Protein AF-A0A819MTD1-F1 (afdb_monomer_lite)

Sequence (94 aa):
IHQRGTCIGIFDQSFGLVRDPNHSNNYLIKFCFLNMQTQQQTHQPQLLSANQPIPTYLVDMMQNYDQTVQQQIDSTDYFIEDPDDDDDDDDDRI

pLDDT: mean 71.45, std 16.6, range [47.0, 98.0]

Radius of gyration: 34.88 Å; chains: 1; bounding box: 97×60×59 Å

Foldseek 3Di:
DDDPNDDQFDKDKDWDWDDDPVDPPDIDTPDIDIDTDGDPPPDDPPPPDPPDDDPVVVVVVVVVVVVVVVVVVVVPPDPPPPPPPPPDDDDDDD

Organism: NCBI:txid433720

InterPro domains:
  IPR026698 Uncharacterised protein C3orf38 (DUF4518) [PF15008] (1-38)
  IPR026698 Uncharacterised protein C3orf38 (DUF4518) [PTHR21084] (1-51)

Secondary structure (DSSP, 8-state):
-EETTEE-EEEEEEEEEEE-SSSTT-EEEEEEEEEEEEPP---------TTSPPPHHHHHHHHHHHHHHHHHHHT-------TT----------

Structure (mmCIF, N/CA/C/O backbone):
data_AF-A0A819MTD1-F1
#
_entry.id   AF-A0A819MTD1-F1
#
loop_
_atom_site.group_PDB
_atom_site.id
_atom_site.type_symbol
_atom_site.label_atom_id
_atom_site.label_alt_id
_atom_site.label_comp_id
_atom_site.label_asym_id
_atom_site.label_entity_id
_atom_site.label_seq_id
_atom_site.pdbx_PDB_ins_code
_atom_site.Cartn_x
_atom_site.Cartn_y
_atom_site.Cartn_z
_atom_site.occupancy
_atom_site.B_iso_or_equiv
_atom_site.auth_seq_id
_atom_site.auth_comp_id
_atom_site.auth_asym_id
_atom_site.auth_atom_id
_atom_site.pdbx_PDB_model_num
ATOM 1 N N . ILE A 1 1 ? -5.523 -3.267 9.656 1.00 66.12 1 ILE A N 1
ATOM 2 C CA . ILE A 1 1 ? -4.397 -2.757 10.481 1.00 66.12 1 ILE A CA 1
ATOM 3 C C . ILE A 1 1 ? -4.756 -2.967 11.938 1.00 66.12 1 ILE A C 1
ATOM 5 O O . ILE A 1 1 ? -5.837 -2.553 12.336 1.00 66.12 1 ILE A O 1
ATOM 9 N N . HIS A 1 2 ? -3.885 -3.618 12.710 1.00 66.38 2 HIS A N 1
ATOM 10 C CA . HIS A 1 2 ? -4.095 -3.830 14.141 1.00 66.38 2 HIS A CA 1
ATOM 11 C C . HIS A 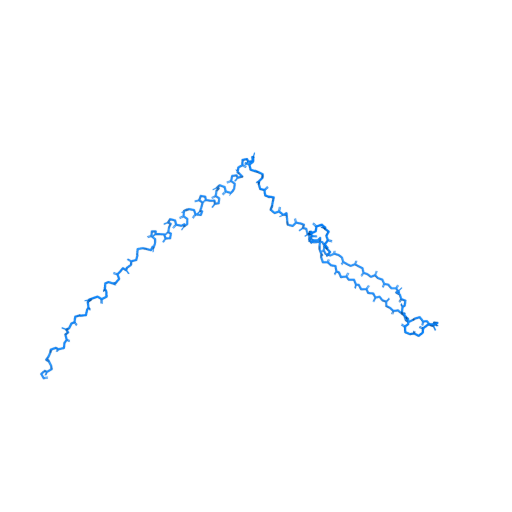1 2 ? -3.042 -3.067 14.941 1.00 66.38 2 HIS A C 1
ATOM 13 O O . HIS A 1 2 ? -1.854 -3.166 14.642 1.00 66.38 2 HIS A O 1
ATOM 19 N N . GLN A 1 3 ? -3.462 -2.336 15.971 1.00 65.69 3 GLN A N 1
ATOM 20 C CA . GLN A 1 3 ? -2.554 -1.762 16.964 1.00 65.69 3 GLN A CA 1
ATOM 21 C C . GLN A 1 3 ? -3.088 -2.114 18.345 1.00 65.69 3 GLN A C 1
ATOM 23 O O . GLN A 1 3 ? -4.239 -1.822 18.657 1.00 65.69 3 GLN A O 1
ATOM 28 N N . ARG A 1 4 ? -2.253 -2.763 19.168 1.00 71.69 4 ARG A N 1
ATOM 29 C CA . ARG A 1 4 ? -2.598 -3.160 20.548 1.00 71.69 4 ARG A CA 1
ATOM 30 C C . ARG A 1 4 ? -3.896 -3.982 20.645 1.00 71.69 4 ARG A C 1
ATOM 32 O O . ARG A 1 4 ? -4.673 -3.807 21.571 1.00 71.69 4 ARG A O 1
ATOM 39 N N . GLY A 1 5 ? -4.129 -4.865 19.670 1.00 69.06 5 GLY A N 1
ATOM 40 C CA . GLY A 1 5 ? -5.320 -5.723 19.620 1.00 69.06 5 GLY A CA 1
ATOM 41 C C . GLY A 1 5 ? -6.575 -5.060 19.041 1.00 69.06 5 GLY A C 1
ATOM 42 O O . GLY A 1 5 ? -7.568 -5.747 18.831 1.00 69.06 5 GLY A O 1
ATOM 43 N N . THR A 1 6 ? -6.532 -3.767 18.712 1.00 67.88 6 THR A N 1
ATOM 44 C CA . THR A 1 6 ? -7.662 -3.048 18.109 1.00 67.88 6 THR A CA 1
ATOM 45 C C . THR A 1 6 ? -7.521 -3.007 16.592 1.00 67.88 6 THR A C 1
ATOM 47 O O . THR A 1 6 ? -6.478 -2.596 16.074 1.00 67.88 6 THR A O 1
ATOM 50 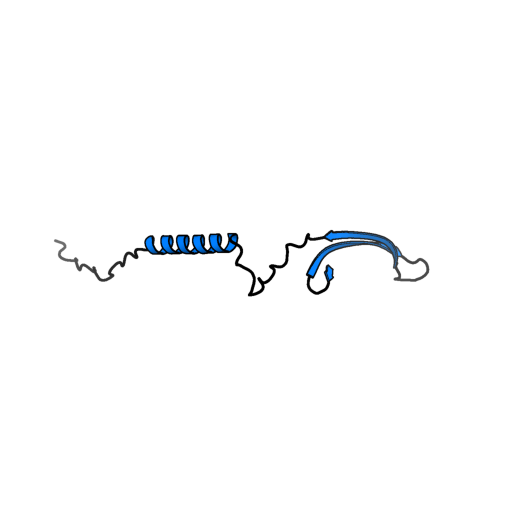N N . CYS A 1 7 ? -8.567 -3.418 15.868 1.00 73.25 7 CYS A N 1
ATOM 51 C CA . CYS A 1 7 ? -8.654 -3.219 14.422 1.00 73.25 7 CYS A CA 1
ATOM 52 C C . CYS A 1 7 ? -8.914 -1.735 14.138 1.00 73.25 7 CYS A C 1
ATOM 54 O O . CYS A 1 7 ? -9.944 -1.196 14.524 1.00 73.25 7 CYS A O 1
ATOM 56 N N . ILE A 1 8 ? -7.957 -1.068 13.495 1.00 76.56 8 ILE A N 1
ATOM 57 C CA . ILE A 1 8 ? -8.022 0.367 13.164 1.00 76.56 8 ILE A CA 1
ATOM 58 C C . ILE A 1 8 ? -8.711 0.593 11.811 1.00 76.56 8 ILE A C 1
ATOM 60 O O . ILE A 1 8 ? -9.179 1.687 11.505 1.00 76.56 8 ILE A O 1
ATOM 64 N N . GLY A 1 9 ? -8.782 -0.444 10.980 1.00 77.94 9 GLY A N 1
ATOM 65 C CA . GLY A 1 9 ? -9.383 -0.343 9.661 1.00 77.94 9 GLY A CA 1
ATOM 66 C C . GLY A 1 9 ? -8.785 -1.298 8.645 1.00 77.94 9 GLY A C 1
ATOM 67 O O . GLY A 1 9 ? -7.821 -2.029 8.915 1.00 77.94 9 GLY A O 1
ATOM 68 N N . ILE A 1 10 ? -9.372 -1.258 7.460 1.00 85.62 10 ILE A N 1
ATOM 69 C CA . ILE A 1 10 ? -8.946 -2.009 6.283 1.00 85.62 10 ILE A CA 1
ATOM 70 C C . ILE A 1 10 ? -8.146 -1.051 5.401 1.00 85.62 10 ILE A C 1
ATOM 72 O O . ILE A 1 10 ? -8.416 0.148 5.369 1.00 85.62 10 ILE A O 1
ATOM 76 N N . PHE A 1 11 ? -7.124 -1.557 4.720 1.00 89.50 11 PHE A N 1
ATOM 77 C CA . PHE A 1 11 ? -6.397 -0.769 3.733 1.00 89.50 11 PHE A CA 1
ATOM 78 C C . PHE A 1 11 ? -6.330 -1.524 2.414 1.00 89.50 11 PHE A C 1
ATOM 80 O O . PHE A 1 11 ? -6.324 -2.754 2.393 1.00 89.50 11 PHE A O 1
ATOM 87 N N . ASP A 1 12 ? -6.262 -0.752 1.342 1.00 92.25 12 ASP A N 1
ATOM 88 C CA . ASP A 1 12 ? -5.960 -1.199 -0.007 1.00 92.25 12 ASP A CA 1
ATOM 89 C C . ASP A 1 12 ? -4.680 -0.484 -0.453 1.00 92.25 12 ASP A C 1
ATOM 91 O O . ASP A 1 12 ? -4.511 0.718 -0.215 1.00 92.25 12 ASP A O 1
ATOM 95 N N . GLN A 1 13 ? -3.747 -1.226 -1.045 1.00 96.00 13 GLN A N 1
ATOM 96 C CA . GLN A 1 13 ? -2.483 -0.687 -1.520 1.00 96.00 13 GLN A CA 1
ATOM 97 C C . GLN A 1 13 ? -2.189 -1.186 -2.931 1.00 96.00 13 GLN A C 1
ATOM 99 O O . GLN A 1 13 ? -2.038 -2.381 -3.176 1.00 96.00 13 GLN A O 1
ATOM 104 N N . SER A 1 14 ? -2.055 -0.242 -3.856 1.00 96.94 14 SER A N 1
ATOM 105 C CA . SER A 1 14 ? -1.762 -0.501 -5.261 1.00 96.94 14 SER A CA 1
ATOM 106 C C . SER A 1 14 ? -0.335 -0.086 -5.602 1.00 96.94 14 SER A C 1
ATOM 108 O O . SER A 1 14 ? 0.079 1.041 -5.317 1.00 96.94 14 SER A O 1
ATOM 110 N N . PHE A 1 15 ? 0.400 -0.977 -6.268 1.00 98.00 15 PHE A N 1
ATOM 111 C CA . PHE A 1 15 ? 1.773 -0.739 -6.705 1.00 98.00 15 PHE A CA 1
ATOM 112 C C . PHE A 1 15 ? 1.877 -0.761 -8.225 1.00 98.00 15 PHE A C 1
ATOM 114 O O . PHE A 1 15 ? 1.400 -1.682 -8.886 1.00 98.00 15 PHE A O 1
ATOM 121 N N . GLY A 1 16 ? 2.567 0.230 -8.776 1.00 97.50 16 GLY A N 1
ATOM 122 C CA . GLY A 1 16 ? 3.029 0.208 -10.154 1.00 97.50 16 GLY A CA 1
ATOM 123 C C . GLY A 1 16 ? 4.453 -0.300 -10.196 1.00 97.50 16 GLY A C 1
ATOM 124 O O . GLY A 1 16 ? 5.333 0.347 -9.634 1.00 97.50 16 GLY A O 1
ATOM 125 N N . LEU A 1 17 ? 4.689 -1.418 -10.873 1.00 97.69 17 LEU A N 1
ATOM 126 C CA . LEU A 1 17 ? 6.022 -1.994 -11.018 1.00 97.69 17 LEU A CA 1
ATOM 127 C C . LEU A 1 17 ? 6.557 -1.765 -12.431 1.00 97.69 17 LEU A C 1
ATOM 129 O O . LEU A 1 17 ? 5.832 -1.918 -13.414 1.00 97.69 17 LEU A O 1
ATOM 133 N N . VAL A 1 18 ? 7.837 -1.421 -12.535 1.00 97.19 18 VAL A N 1
ATOM 134 C CA . VAL A 1 18 ? 8.574 -1.366 -13.805 1.00 97.19 18 VAL A CA 1
ATOM 135 C C . VAL A 1 18 ? 9.793 -2.270 -13.720 1.00 97.19 18 VAL A C 1
ATOM 137 O O . VAL A 1 18 ? 10.418 -2.356 -12.669 1.00 97.19 18 VAL A O 1
ATOM 140 N N . ARG A 1 19 ? 10.131 -2.971 -14.806 1.00 96.81 19 ARG A N 1
ATOM 141 C CA . ARG A 1 19 ? 11.339 -3.808 -14.833 1.00 96.81 19 ARG A CA 1
ATOM 142 C C . ARG A 1 19 ? 12.582 -2.936 -14.698 1.00 96.81 19 ARG A C 1
ATOM 144 O O . ARG A 1 19 ? 12.669 -1.892 -15.343 1.00 96.81 19 ARG A O 1
ATOM 151 N N . ASP A 1 20 ? 13.535 -3.390 -13.894 1.00 96.06 20 ASP A N 1
ATOM 152 C CA . ASP A 1 20 ? 14.870 -2.801 -13.862 1.00 96.06 20 ASP A CA 1
ATOM 153 C C . ASP A 1 20 ? 15.595 -3.141 -15.182 1.00 96.06 20 ASP A C 1
ATOM 155 O O . ASP A 1 20 ? 15.707 -4.324 -15.521 1.00 96.06 20 ASP A O 1
ATOM 159 N N . PRO A 1 21 ? 16.073 -2.147 -15.953 1.00 94.56 21 PRO A N 1
ATOM 160 C CA . PRO A 1 21 ? 16.804 -2.402 -17.192 1.00 94.56 21 PRO A CA 1
ATOM 161 C C . PRO A 1 21 ? 18.171 -3.066 -16.970 1.00 94.56 21 PRO A C 1
ATOM 163 O O . PRO A 1 21 ? 18.684 -3.701 -17.889 1.00 94.56 21 PRO A O 1
ATOM 166 N N . ASN A 1 22 ? 18.760 -2.938 -15.778 1.00 95.81 22 ASN A N 1
ATOM 167 C CA . ASN A 1 22 ? 20.112 -3.416 -15.487 1.00 95.81 22 ASN A CA 1
ATOM 168 C C . ASN A 1 22 ? 20.136 -4.787 -14.796 1.00 95.81 22 ASN A C 1
ATOM 170 O O . ASN A 1 22 ? 21.186 -5.427 -14.751 1.00 95.81 22 ASN A O 1
ATOM 174 N N . HIS A 1 23 ? 19.002 -5.254 -14.263 1.00 94.50 23 HIS A N 1
ATOM 175 C CA . HIS A 1 23 ? 18.930 -6.495 -13.493 1.00 94.50 23 HIS A CA 1
ATOM 176 C C . HIS A 1 23 ? 17.740 -7.355 -13.923 1.00 94.50 23 HIS A C 1
ATOM 178 O O . HIS A 1 23 ? 16.575 -6.969 -13.809 1.00 94.50 23 HIS A O 1
ATOM 184 N N . SER A 1 24 ? 18.027 -8.577 -14.372 1.00 93.56 24 SER A N 1
ATOM 185 C CA . SER A 1 24 ? 16.995 -9.555 -14.713 1.00 93.56 24 SER A CA 1
ATOM 186 C C . SER A 1 24 ? 16.161 -9.931 -13.487 1.00 93.56 24 SER A C 1
ATOM 188 O O . SER A 1 24 ? 16.709 -10.194 -12.420 1.00 93.56 24 SER A O 1
ATOM 190 N N . ASN A 1 25 ? 14.842 -10.029 -13.669 1.00 92.38 25 ASN A N 1
ATOM 191 C CA . ASN A 1 25 ? 13.878 -10.383 -12.620 1.00 92.38 25 ASN A CA 1
ATOM 192 C C . ASN A 1 25 ? 13.846 -9.420 -11.417 1.00 92.38 25 ASN A C 1
ATOM 194 O O . ASN A 1 25 ? 13.391 -9.791 -10.338 1.00 92.38 25 ASN A O 1
ATOM 198 N N . ASN A 1 26 ? 14.298 -8.180 -11.609 1.00 96.25 26 ASN A N 1
ATOM 199 C CA . ASN A 1 26 ? 14.147 -7.116 -10.630 1.00 96.25 26 ASN A CA 1
ATOM 200 C C . ASN A 1 26 ? 13.101 -6.098 -11.115 1.00 96.25 26 ASN A C 1
ATOM 202 O O . ASN A 1 26 ? 12.998 -5.813 -12.314 1.00 96.25 26 ASN A O 1
ATOM 206 N N . TYR A 1 27 ? 12.303 -5.579 -10.185 1.00 96.50 27 TYR A N 1
ATOM 207 C CA . TYR A 1 27 ? 11.239 -4.619 -10.456 1.00 96.50 27 TYR A CA 1
ATOM 208 C C . TYR A 1 27 ? 11.339 -3.446 -9.485 1.00 96.50 27 TYR A C 1
ATOM 210 O O . TYR A 1 27 ? 11.410 -3.627 -8.272 1.00 96.50 27 TYR A O 1
ATOM 218 N N . LEU A 1 28 ? 11.297 -2.236 -10.030 1.00 96.00 28 LEU 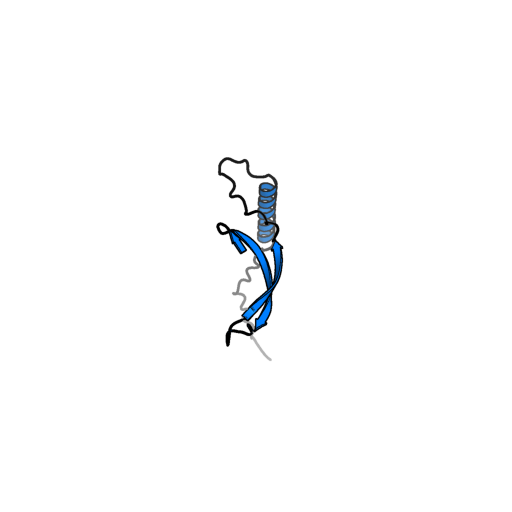A N 1
ATOM 219 C CA . LEU A 1 28 ? 11.283 -0.987 -9.282 1.00 96.00 28 LEU A CA 1
ATOM 220 C C . LEU A 1 28 ? 9.839 -0.522 -9.083 1.00 96.00 28 LEU A C 1
ATOM 222 O O . LEU A 1 28 ? 8.992 -0.679 -9.967 1.00 96.00 28 LEU A O 1
ATOM 226 N N . ILE A 1 29 ? 9.561 0.099 -7.938 1.00 96.94 29 ILE A N 1
ATOM 227 C CA . ILE A 1 29 ? 8.257 0.706 -7.663 1.00 96.94 29 ILE A CA 1
ATOM 228 C C . ILE A 1 29 ? 8.211 2.081 -8.333 1.00 96.94 29 ILE A C 1
ATOM 230 O O . ILE A 1 29 ? 8.952 2.989 -7.968 1.00 96.94 29 ILE A O 1
ATOM 234 N N . LYS A 1 30 ? 7.319 2.237 -9.312 1.00 96.50 30 LYS A N 1
ATOM 235 C CA . LYS A 1 30 ? 7.051 3.504 -10.005 1.00 96.50 30 LYS A CA 1
ATOM 236 C C . LYS A 1 30 ? 6.023 4.357 -9.268 1.00 96.50 30 LYS A C 1
ATOM 238 O O . LYS A 1 30 ? 6.152 5.575 -9.232 1.00 96.50 30 LYS A O 1
ATOM 243 N N . PHE A 1 31 ? 4.992 3.729 -8.715 1.00 97.25 31 PHE A N 1
ATOM 244 C CA . PHE A 1 31 ? 3.999 4.405 -7.886 1.00 97.25 31 PHE A CA 1
ATOM 245 C C . PHE A 1 31 ? 3.497 3.478 -6.786 1.00 97.25 31 PHE A C 1
ATOM 247 O O . PHE A 1 31 ? 3.506 2.255 -6.931 1.00 97.25 31 PHE A O 1
ATOM 254 N N . CYS A 1 32 ? 3.038 4.087 -5.701 1.00 97.12 32 CYS A N 1
ATOM 255 C CA . CYS A 1 32 ? 2.408 3.417 -4.579 1.00 97.12 32 CYS A CA 1
ATOM 256 C C . CYS A 1 32 ? 1.215 4.266 -4.146 1.00 97.12 32 CYS A C 1
ATOM 258 O O . CYS A 1 32 ? 1.394 5.394 -3.687 1.00 97.12 32 CYS A O 1
ATOM 260 N N . PHE A 1 33 ? 0.012 3.723 -4.286 1.00 97.00 33 PHE A N 1
ATOM 261 C CA . PHE A 1 33 ? -1.207 4.344 -3.784 1.00 97.00 33 PHE A CA 1
ATOM 262 C C . PHE A 1 33 ? -1.693 3.559 -2.578 1.00 97.00 33 PHE A C 1
ATOM 264 O O . PHE A 1 33 ? -1.893 2.352 -2.671 1.00 97.00 33 PHE A O 1
ATOM 271 N N . LEU A 1 34 ? -1.864 4.247 -1.452 1.00 93.69 34 LEU A N 1
ATOM 272 C CA . LEU A 1 34 ? -2.411 3.683 -0.226 1.00 93.69 34 LEU A CA 1
ATOM 273 C C . LEU A 1 34 ? -3.772 4.321 0.035 1.00 93.69 34 LEU A C 1
ATOM 275 O O . LEU A 1 34 ? -3.865 5.541 0.168 1.00 93.69 34 LEU A O 1
ATOM 279 N N . ASN A 1 35 ? -4.804 3.494 0.140 1.00 90.19 35 ASN A N 1
ATOM 280 C CA . ASN A 1 35 ? -6.136 3.899 0.552 1.00 90.19 35 ASN A CA 1
ATOM 281 C C . ASN A 1 35 ? -6.467 3.234 1.889 1.00 90.19 35 ASN A C 1
ATOM 283 O O . ASN A 1 35 ? -6.376 2.016 2.027 1.00 90.19 35 ASN A O 1
ATOM 287 N N . MET A 1 36 ? -6.835 4.032 2.887 1.00 87.44 36 MET A N 1
ATOM 288 C CA . MET A 1 36 ? -7.145 3.542 4.224 1.00 87.44 36 MET A CA 1
ATOM 289 C C . MET A 1 36 ? -8.613 3.806 4.535 1.00 87.44 36 MET A C 1
ATOM 291 O O . MET A 1 36 ? -9.054 4.950 4.565 1.00 87.44 36 MET A O 1
ATOM 295 N N . GLN A 1 37 ? -9.353 2.738 4.811 1.00 85.19 37 GLN A N 1
ATOM 296 C CA . GLN A 1 37 ? -10.704 2.801 5.344 1.00 85.19 37 GLN A CA 1
ATOM 297 C C . GLN A 1 37 ? -10.615 2.614 6.853 1.00 85.19 37 GLN A C 1
ATOM 299 O O . GLN A 1 37 ? -10.548 1.491 7.363 1.00 85.19 37 GLN A O 1
ATOM 304 N N . THR A 1 38 ? -10.562 3.728 7.576 1.00 77.69 38 THR A N 1
ATOM 305 C CA . THR A 1 38 ? -10.657 3.710 9.032 1.00 77.69 38 THR A CA 1
ATOM 306 C C . THR A 1 38 ? -12.065 3.289 9.431 1.00 77.69 38 THR A C 1
ATOM 308 O O . THR A 1 38 ? -13.050 3.921 9.049 1.00 77.69 38 THR A O 1
ATOM 311 N N . GLN A 1 39 ? -12.173 2.214 10.212 1.00 66.69 39 GLN A N 1
ATOM 312 C CA . GLN A 1 39 ? -13.417 1.970 10.932 1.00 66.69 39 GLN A CA 1
ATOM 313 C C . GLN A 1 39 ? -13.429 2.963 12.088 1.00 66.69 39 GLN A C 1
ATOM 315 O O . GLN A 1 39 ? -12.510 2.969 12.910 1.00 66.69 39 GLN A O 1
ATOM 320 N N . GLN A 1 40 ? -14.430 3.847 12.127 1.00 60.19 40 GLN A N 1
ATOM 321 C CA . GLN A 1 40 ? -14.677 4.610 13.345 1.00 60.19 40 GLN A CA 1
ATOM 322 C C . GLN A 1 40 ? -14.859 3.586 14.458 1.00 60.19 40 GLN A C 1
ATOM 324 O O . GLN A 1 40 ? -15.649 2.657 14.304 1.00 60.19 40 GLN A O 1
ATOM 329 N N . GLN A 1 41 ? -14.061 3.706 15.518 1.00 56.34 41 GLN A N 1
ATOM 330 C CA . GLN A 1 41 ? -14.130 2.818 16.667 1.00 56.34 41 GLN A CA 1
ATOM 331 C C . GLN A 1 41 ? -15.586 2.758 17.136 1.00 56.34 41 GLN A C 1
ATOM 333 O O . GLN A 1 41 ? -16.071 3.689 17.773 1.00 56.34 41 GLN A O 1
ATOM 338 N N . THR A 1 42 ? -16.296 1.669 16.848 1.00 52.72 42 THR A N 1
ATOM 339 C CA . THR A 1 42 ? -17.431 1.292 17.680 1.00 52.72 42 THR A CA 1
ATOM 340 C C . THR A 1 42 ? -16.812 0.999 19.030 1.00 52.72 42 THR A C 1
ATOM 342 O O . THR A 1 42 ? -16.069 0.025 19.165 1.00 52.72 42 THR A O 1
ATOM 345 N N . HIS A 1 43 ? -16.995 1.942 19.956 1.00 50.41 43 HIS A N 1
ATOM 346 C CA . HIS A 1 43 ? -16.493 1.906 21.319 1.00 50.41 43 HIS A CA 1
ATOM 347 C C . HIS A 1 43 ? -16.443 0.463 21.826 1.00 50.41 43 HIS A C 1
ATOM 349 O O . HIS A 1 43 ? -17.461 -0.230 21.824 1.00 50.41 43 HIS A O 1
ATOM 355 N N . GLN A 1 44 ? -15.258 0.006 22.246 1.00 52.09 44 GLN A N 1
ATOM 356 C CA . GLN A 1 44 ? -15.179 -1.182 23.090 1.00 52.09 44 GLN A CA 1
ATOM 357 C C . GLN A 1 44 ? -16.209 -0.996 24.211 1.00 52.09 44 GLN A C 1
ATOM 359 O O . GLN A 1 44 ? -16.204 0.082 24.819 1.00 52.09 44 GLN A O 1
ATOM 364 N N . PRO A 1 45 ? -17.083 -1.983 24.484 1.00 55.19 45 PRO A N 1
ATOM 365 C CA . PRO A 1 45 ? -17.930 -1.913 25.657 1.00 55.19 45 PRO A CA 1
ATOM 366 C C . PRO A 1 45 ? -16.997 -1.726 26.849 1.00 55.19 45 PRO A C 1
ATOM 368 O O . PRO A 1 45 ? -16.179 -2.597 27.152 1.00 55.19 45 PRO A O 1
ATOM 371 N N . GLN A 1 46 ? -17.041 -0.546 27.467 1.00 57.69 46 GLN A N 1
ATOM 372 C CA . GLN A 1 46 ? -16.304 -0.328 28.695 1.00 57.69 46 GLN A CA 1
ATOM 373 C C . GLN A 1 46 ? -16.935 -1.255 29.721 1.00 57.69 46 GLN A C 1
ATOM 375 O O . GLN A 1 46 ? -18.130 -1.153 29.998 1.00 57.69 46 GLN A O 1
ATOM 380 N N . LEU A 1 47 ? -16.141 -2.184 30.253 1.00 56.91 47 LEU A N 1
ATOM 381 C CA . LEU A 1 47 ? -16.538 -2.919 31.441 1.00 56.91 47 LEU A CA 1
ATOM 382 C C . LEU A 1 47 ? -16.856 -1.867 32.502 1.00 56.91 47 LEU A C 1
ATOM 384 O O . LEU A 1 47 ? -15.978 -1.091 32.886 1.00 56.91 47 LEU A O 1
ATOM 388 N N . LEU A 1 48 ? -18.123 -1.795 32.910 1.00 59.56 48 LEU A N 1
ATOM 389 C CA . LEU A 1 48 ? -18.546 -0.945 34.012 1.00 59.56 48 LEU A CA 1
ATOM 390 C C . LEU A 1 48 ? -17.665 -1.311 35.210 1.00 59.56 48 LEU A C 1
ATOM 392 O O . LEU A 1 48 ? -17.688 -2.440 35.696 1.00 59.56 48 LEU A O 1
ATOM 396 N N . SER A 1 49 ? -16.831 -0.367 35.644 1.00 56.47 49 SER A N 1
ATOM 397 C CA . SER A 1 49 ? -16.114 -0.482 36.909 1.00 56.47 49 SER A CA 1
ATOM 398 C C . SER A 1 49 ? -17.144 -0.740 38.011 1.00 56.47 49 SER A C 1
ATOM 400 O O . SER A 1 49 ? -18.154 -0.041 38.067 1.00 56.47 49 SER A O 1
ATOM 402 N N . ALA A 1 50 ? -16.889 -1.718 38.887 1.00 61.56 50 ALA A N 1
ATOM 403 C CA . ALA A 1 50 ? -17.827 -2.207 39.907 1.00 61.56 50 ALA A CA 1
ATOM 404 C C . ALA A 1 50 ? -18.346 -1.137 40.899 1.00 61.56 50 ALA A C 1
ATOM 406 O O . ALA A 1 50 ? -19.218 -1.429 41.707 1.00 61.56 50 ALA A O 1
ATOM 407 N N . ASN A 1 51 ? -17.834 0.098 40.828 1.00 61.72 51 ASN A N 1
ATOM 408 C CA . ASN A 1 51 ? -18.217 1.235 41.666 1.00 61.72 51 ASN A CA 1
ATOM 409 C C . ASN A 1 51 ? -18.865 2.397 40.886 1.00 61.72 51 ASN A C 1
ATOM 411 O O . ASN A 1 51 ? -18.856 3.531 41.364 1.00 61.72 51 ASN A O 1
ATOM 415 N N . GLN A 1 52 ? -19.386 2.169 39.678 1.00 64.44 52 GLN A N 1
ATOM 416 C CA . GLN A 1 52 ? -20.200 3.167 38.976 1.00 64.44 52 GLN A CA 1
ATOM 417 C C . GLN A 1 52 ? -21.692 2.851 39.137 1.00 64.44 52 GLN A C 1
ATOM 419 O O . GLN A 1 52 ? -22.069 1.680 39.056 1.00 64.44 52 GLN A O 1
ATOM 424 N N . PRO A 1 53 ? -22.551 3.866 39.357 1.00 69.94 53 PRO A N 1
ATOM 425 C CA . PRO A 1 53 ? -23.990 3.656 39.330 1.00 69.94 53 PRO A CA 1
ATOM 426 C C . PRO A 1 53 ? -24.386 3.090 37.964 1.00 69.94 53 PRO A C 1
ATOM 428 O O . PRO A 1 53 ? -23.916 3.559 36.925 1.00 69.94 53 PRO A O 1
ATOM 431 N N . ILE A 1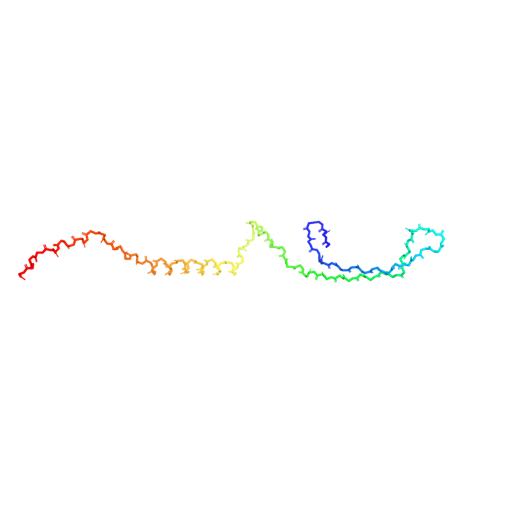 54 ? -25.226 2.055 37.983 1.00 72.44 54 ILE A N 1
ATOM 432 C CA . ILE A 1 54 ? -25.718 1.398 36.772 1.00 72.44 54 ILE A CA 1
ATOM 433 C C . ILE A 1 54 ? -26.421 2.464 35.916 1.00 72.44 54 ILE A C 1
ATOM 435 O O . ILE A 1 54 ? -27.310 3.151 36.427 1.00 72.44 54 ILE A O 1
ATOM 439 N N . PRO A 1 55 ? -26.040 2.635 34.638 1.00 74.56 55 PRO A N 1
ATOM 440 C CA . PRO A 1 55 ? -26.725 3.562 33.750 1.00 74.56 55 PRO A CA 1
ATOM 441 C C . PRO A 1 55 ? -28.221 3.246 33.664 1.00 74.56 55 PRO A C 1
ATOM 443 O O . PRO A 1 55 ? -28.599 2.098 33.436 1.00 74.56 55 PRO A O 1
ATOM 446 N N . THR A 1 56 ? -29.072 4.264 33.803 1.00 73.19 56 THR A N 1
ATOM 447 C CA . THR A 1 56 ? -30.539 4.110 33.838 1.00 73.19 56 THR A CA 1
ATOM 448 C C . THR A 1 56 ? -31.096 3.387 32.614 1.00 73.19 56 THR A C 1
ATOM 450 O O . THR A 1 56 ? -31.975 2.552 32.761 1.00 73.19 56 THR A O 1
ATOM 453 N N . TYR A 1 57 ? -30.511 3.592 31.431 1.00 76.56 57 TYR A N 1
ATOM 454 C CA . TYR A 1 57 ? -30.941 2.892 30.216 1.00 76.56 57 TYR A CA 1
ATOM 455 C C . TYR A 1 57 ? -30.770 1.363 30.295 1.00 76.56 57 TYR A C 1
ATOM 457 O O . TYR A 1 57 ? -31.533 0.631 29.671 1.00 76.56 57 TYR A O 1
ATOM 465 N N . LEU A 1 58 ? -29.791 0.861 31.062 1.00 75.12 58 LEU A N 1
ATOM 466 C CA . LEU A 1 58 ? -29.641 -0.579 31.298 1.00 75.12 58 LEU A CA 1
ATOM 467 C C . LEU A 1 58 ? -30.688 -1.091 32.287 1.00 75.12 58 LEU A C 1
ATOM 469 O O . LEU A 1 58 ? -31.179 -2.203 32.121 1.00 75.12 58 LEU A O 1
ATOM 473 N N . VAL A 1 59 ? -31.058 -0.274 33.278 1.00 75.19 59 VAL A N 1
ATOM 474 C CA . VAL A 1 59 ? -32.140 -0.591 34.222 1.00 75.19 59 VAL A CA 1
ATOM 475 C C . VAL A 1 59 ? -33.472 -0.697 33.479 1.00 75.19 59 VAL A C 1
ATOM 477 O O . VAL A 1 59 ? -34.182 -1.686 33.648 1.00 75.19 59 VAL A O 1
ATOM 480 N N . ASP A 1 60 ? -33.763 0.255 32.592 1.00 74.69 60 ASP A N 1
ATOM 481 C CA . ASP A 1 60 ? -34.981 0.254 31.777 1.00 74.69 60 ASP A CA 1
ATOM 482 C C . ASP A 1 60 ? -35.028 -0.966 30.840 1.00 74.69 60 ASP A C 1
ATOM 484 O O . ASP A 1 60 ? -36.062 -1.617 30.695 1.00 74.69 60 ASP A O 1
ATOM 488 N N . MET A 1 61 ? -33.896 -1.335 30.229 1.00 71.50 61 MET A N 1
ATOM 489 C CA . MET A 1 61 ? -33.806 -2.546 29.405 1.00 71.50 61 MET A CA 1
ATOM 490 C C . MET A 1 61 ? -34.045 -3.834 30.205 1.00 71.50 61 MET A C 1
ATOM 492 O O . MET A 1 61 ? -34.722 -4.732 29.707 1.00 71.50 61 MET A O 1
ATOM 496 N N . MET A 1 62 ? -33.516 -3.937 31.429 1.00 69.50 62 MET A N 1
ATOM 497 C CA . MET A 1 62 ? -33.731 -5.104 32.293 1.00 69.50 62 MET A CA 1
ATOM 498 C C . MET A 1 62 ? -35.191 -5.222 32.742 1.00 69.50 62 MET A C 1
ATOM 500 O O . MET A 1 62 ? -35.752 -6.312 32.705 1.00 69.50 62 MET A O 1
ATOM 504 N N . GLN A 1 63 ? -35.833 -4.104 33.091 1.00 68.44 63 GLN A N 1
ATOM 505 C CA . GLN A 1 63 ? -37.250 -4.098 33.468 1.00 68.44 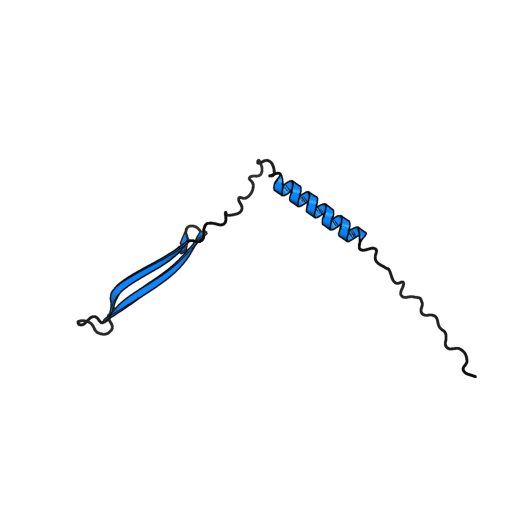63 GLN A CA 1
ATOM 506 C C . GLN A 1 63 ? -38.161 -4.516 32.308 1.00 68.44 63 GLN A C 1
ATOM 508 O O . GLN A 1 63 ? -39.138 -5.235 32.511 1.00 68.44 63 GLN A O 1
ATOM 513 N N . ASN A 1 64 ? -37.828 -4.107 31.083 1.00 66.75 64 ASN A N 1
ATOM 514 C CA . ASN A 1 64 ? -38.582 -4.516 29.900 1.00 66.75 64 ASN A CA 1
ATOM 515 C C . ASN A 1 64 ? -38.386 -6.003 29.567 1.00 66.75 64 ASN A C 1
ATOM 517 O O . ASN A 1 64 ? -39.326 -6.646 29.102 1.00 66.75 64 ASN A O 1
ATOM 521 N N . TYR A 1 65 ? -37.203 -6.568 29.833 1.00 62.22 65 TYR A N 1
ATOM 522 C CA . TYR A 1 65 ? -36.964 -8.002 29.663 1.00 62.22 65 TYR A CA 1
ATOM 523 C C . TYR A 1 65 ? -37.873 -8.832 30.582 1.00 62.22 65 TYR A C 1
ATOM 525 O O . TYR A 1 65 ? -38.575 -9.719 30.096 1.00 62.22 65 TYR A O 1
ATOM 533 N N . ASP A 1 66 ? -37.956 -8.482 31.870 1.00 59.91 66 ASP A N 1
ATOM 534 C CA . ASP A 1 66 ? -38.832 -9.178 32.826 1.00 59.91 66 ASP A CA 1
ATOM 535 C C . ASP A 1 66 ? -40.311 -9.128 32.405 1.00 59.91 66 ASP A C 1
ATOM 537 O O . ASP A 1 66 ? -41.016 -10.131 32.500 1.00 59.91 66 ASP A O 1
ATOM 541 N N . GLN A 1 67 ? -40.782 -8.007 31.845 1.00 59.72 67 GLN A N 1
ATOM 542 C CA . GLN A 1 67 ? -42.158 -7.908 31.339 1.00 59.72 67 GLN A CA 1
ATOM 543 C C . GLN A 1 67 ? -42.424 -8.821 30.135 1.00 59.72 67 GLN A C 1
ATOM 545 O O . GLN A 1 67 ? -43.492 -9.431 30.053 1.00 59.72 67 GLN A O 1
ATOM 550 N N . THR A 1 68 ? -41.470 -8.938 29.206 1.00 58.16 68 THR A N 1
ATOM 551 C CA . THR A 1 68 ? -41.620 -9.839 28.048 1.00 58.16 68 THR A CA 1
ATOM 552 C C . THR A 1 68 ? -41.613 -11.312 28.442 1.00 58.16 68 THR A C 1
ATOM 554 O O . THR A 1 68 ? -42.365 -12.099 27.868 1.00 58.16 68 THR A O 1
ATOM 557 N N . VAL A 1 69 ? -40.821 -11.677 29.453 1.00 58.28 69 VAL A N 1
ATOM 558 C CA . VAL A 1 69 ? -40.790 -13.043 29.984 1.00 58.28 69 VAL A CA 1
ATOM 559 C C . VAL A 1 69 ? -42.098 -13.354 30.710 1.00 58.28 69 VAL A C 1
ATOM 561 O O . VAL A 1 69 ? -42.686 -14.401 30.457 1.00 58.28 69 VAL A O 1
ATOM 564 N N . GLN A 1 70 ? -42.625 -12.433 31.523 1.00 55.50 70 GLN A N 1
ATOM 565 C CA . GLN A 1 70 ? -43.902 -12.635 32.216 1.00 55.50 70 GLN A CA 1
ATOM 566 C C . GLN A 1 70 ? -45.076 -12.843 31.240 1.00 55.50 70 GLN A C 1
ATOM 568 O O . GLN A 1 70 ? -45.881 -13.749 31.437 1.00 55.50 70 GLN A O 1
ATOM 573 N N . GLN A 1 71 ? -45.136 -12.076 30.142 1.00 56.53 71 GLN A N 1
ATOM 574 C CA . GLN A 1 71 ? -46.178 -12.249 29.117 1.00 56.53 71 GLN A CA 1
ATOM 575 C C . GLN A 1 71 ? -46.087 -13.588 28.373 1.00 56.53 71 GLN A C 1
ATOM 577 O O . GLN A 1 71 ? -47.115 -14.124 27.959 1.00 56.53 71 GLN A O 1
ATOM 582 N N . GLN A 1 72 ? -44.885 -14.146 28.194 1.00 53.75 72 GLN A N 1
ATOM 583 C CA . GLN A 1 72 ? -44.727 -15.468 27.577 1.00 53.75 72 GLN A CA 1
ATOM 584 C C . GLN A 1 72 ? -45.188 -16.604 28.497 1.00 53.75 72 GLN A C 1
ATOM 586 O O . GLN A 1 72 ? -45.730 -17.591 28.000 1.00 53.75 72 GLN A O 1
ATOM 591 N N . ILE A 1 73 ? -45.024 -16.458 29.814 1.00 53.91 73 ILE A N 1
ATOM 592 C CA . ILE A 1 73 ? -45.477 -17.464 30.784 1.00 53.91 73 ILE A CA 1
ATOM 593 C C . ILE A 1 73 ? -47.014 -17.462 30.866 1.00 53.91 73 ILE A C 1
ATOM 595 O O . ILE A 1 73 ? -47.614 -18.524 30.771 1.00 53.91 73 ILE A O 1
ATOM 599 N N . ASP A 1 74 ? -47.657 -16.288 30.898 1.00 54.41 74 ASP A N 1
ATOM 600 C CA . ASP A 1 74 ? -49.132 -16.183 30.888 1.00 54.41 74 ASP A CA 1
ATOM 601 C C . ASP A 1 74 ? -49.772 -16.613 29.551 1.00 54.41 74 ASP A C 1
ATOM 603 O O . ASP A 1 74 ? -50.957 -16.925 29.496 1.00 54.41 74 ASP A O 1
ATOM 607 N N . SER A 1 75 ? -49.005 -16.636 28.453 1.00 55.78 75 SER A N 1
ATOM 608 C CA . SER A 1 75 ? -49.492 -17.080 27.134 1.00 55.78 75 SER A CA 1
ATOM 609 C C . SER A 1 75 ? -49.275 -18.575 26.875 1.00 55.78 75 SER A C 1
ATOM 611 O O . SER A 1 75 ? -49.669 -19.072 25.820 1.00 55.78 75 SER A O 1
ATOM 613 N N . THR A 1 76 ? -48.632 -19.291 27.802 1.00 51.94 76 THR A N 1
ATOM 614 C CA . THR A 1 76 ? -48.394 -20.739 27.723 1.00 51.94 76 THR A CA 1
ATOM 615 C C . THR A 1 76 ? -49.126 -21.466 28.848 1.00 51.94 76 THR A C 1
ATOM 617 O O . THR A 1 76 ? -48.541 -22.260 29.580 1.00 51.94 76 THR A O 1
ATOM 620 N N . ASP A 1 77 ? -50.439 -21.238 28.947 1.00 51.88 77 ASP A N 1
ATOM 621 C CA . ASP A 1 77 ? -51.339 -22.249 29.503 1.00 51.88 77 ASP A CA 1
ATOM 622 C C . ASP A 1 77 ? -51.258 -23.472 28.581 1.00 51.88 77 ASP A C 1
ATOM 624 O O . ASP A 1 77 ? -51.867 -23.540 27.510 1.00 51.88 77 ASP A O 1
ATOM 628 N N . TYR A 1 78 ? -50.390 -24.405 28.966 1.00 51.78 78 TYR A N 1
ATOM 629 C CA . TYR A 1 78 ? -50.301 -25.730 28.383 1.00 51.78 78 TYR A CA 1
ATOM 630 C C . TYR A 1 78 ? -51.692 -26.368 28.456 1.00 51.78 78 TYR A C 1
ATOM 632 O O . TYR A 1 78 ? -52.151 -26.750 29.531 1.00 51.78 78 TYR A O 1
ATOM 640 N N . PHE A 1 79 ? -52.342 -26.516 27.302 1.00 52.56 79 PHE A N 1
ATOM 641 C CA . PHE A 1 79 ? -53.312 -27.582 27.099 1.00 52.56 79 PHE A CA 1
ATOM 642 C C . PHE A 1 79 ? -52.568 -28.895 27.357 1.00 52.56 79 PHE A C 1
ATOM 644 O O . PHE A 1 79 ? -51.799 -29.364 26.520 1.00 52.56 79 PHE A O 1
ATOM 651 N N . ILE A 1 80 ? -52.720 -29.436 28.562 1.00 54.22 80 ILE A N 1
ATOM 652 C CA . ILE A 1 80 ? -52.427 -30.837 28.825 1.00 54.22 80 ILE A CA 1
ATOM 653 C C . ILE A 1 80 ? -53.575 -31.584 28.148 1.00 54.22 80 ILE A C 1
ATOM 655 O O . ILE A 1 80 ? -54.682 -31.621 28.676 1.00 54.22 80 ILE A O 1
ATOM 659 N N . GLU A 1 81 ? -53.350 -32.076 26.932 1.00 53.25 81 GLU A N 1
ATOM 660 C CA . GLU A 1 81 ? -54.204 -33.123 26.378 1.00 53.25 81 GLU A CA 1
ATOM 661 C C . GLU A 1 81 ? -53.904 -34.382 27.200 1.00 53.25 81 GLU A C 1
ATOM 663 O O . GLU A 1 81 ? -52.802 -34.927 27.110 1.00 53.25 81 GLU A O 1
ATOM 668 N N . ASP A 1 82 ? -54.836 -34.767 28.078 1.00 58.12 82 ASP A N 1
ATOM 669 C CA . ASP A 1 82 ? -54.815 -36.077 28.732 1.00 58.12 82 ASP A CA 1
ATOM 670 C C . ASP A 1 82 ? -54.897 -37.140 27.620 1.00 58.12 82 ASP A C 1
ATOM 672 O O . ASP A 1 82 ? -55.868 -37.146 26.864 1.00 58.12 82 ASP A O 1
ATOM 676 N N . PRO A 1 83 ? -53.891 -38.016 27.462 1.00 56.81 83 PRO A N 1
ATOM 677 C CA . PRO A 1 83 ? -53.831 -38.962 26.350 1.00 56.81 83 PRO A CA 1
ATOM 678 C C . PRO A 1 83 ? -54.659 -40.242 26.573 1.00 56.81 83 PRO A C 1
ATOM 680 O O . PRO A 1 83 ? -54.421 -41.218 25.872 1.00 56.81 83 PRO A O 1
ATOM 683 N N . ASP A 1 84 ? -55.601 -40.253 27.522 1.00 56.31 84 ASP A N 1
ATOM 684 C CA . ASP A 1 84 ? -56.286 -41.477 27.972 1.00 56.31 84 ASP A CA 1
ATOM 685 C C . ASP A 1 84 ? -57.783 -41.569 27.577 1.00 56.31 84 ASP A C 1
ATOM 687 O O . ASP A 1 84 ? -58.457 -42.500 28.013 1.00 56.31 84 ASP A O 1
ATOM 691 N N . ASP A 1 85 ? -58.311 -40.679 26.724 1.00 58.47 85 ASP A N 1
ATOM 692 C CA . ASP A 1 85 ? -59.650 -40.845 26.112 1.00 58.47 85 ASP A CA 1
ATOM 693 C C . ASP A 1 85 ? -59.569 -41.737 24.848 1.00 58.47 85 ASP A C 1
ATOM 695 O O . ASP A 1 85 ? -59.875 -41.320 23.728 1.00 58.47 85 ASP A O 1
ATOM 699 N N . ASP A 1 86 ? -59.124 -42.985 25.026 1.00 58.91 86 ASP A N 1
ATOM 700 C CA . ASP A 1 86 ? -59.381 -44.077 24.078 1.00 58.91 86 ASP A CA 1
ATOM 701 C C . ASP A 1 86 ? -60.786 -44.640 24.382 1.00 58.91 86 ASP A C 1
ATOM 703 O O . ASP A 1 86 ? -60.938 -45.643 25.082 1.00 58.91 86 ASP A O 1
ATOM 707 N N . ASP A 1 87 ? -61.830 -43.965 23.891 1.00 59.84 87 ASP A N 1
ATOM 708 C CA . ASP A 1 87 ? -63.194 -44.504 23.893 1.00 59.84 87 ASP A CA 1
ATOM 709 C C . ASP A 1 87 ? -63.282 -45.676 22.892 1.00 59.84 87 ASP A C 1
ATOM 711 O O . ASP A 1 87 ? -63.323 -45.501 21.670 1.00 59.84 87 ASP A O 1
ATOM 715 N N . ASP A 1 88 ? -63.288 -46.890 23.446 1.00 63.91 88 ASP A N 1
ATOM 716 C CA . ASP A 1 88 ? -63.673 -48.142 22.797 1.00 63.91 88 ASP A CA 1
ATOM 717 C C . ASP A 1 88 ? -65.130 -48.062 22.29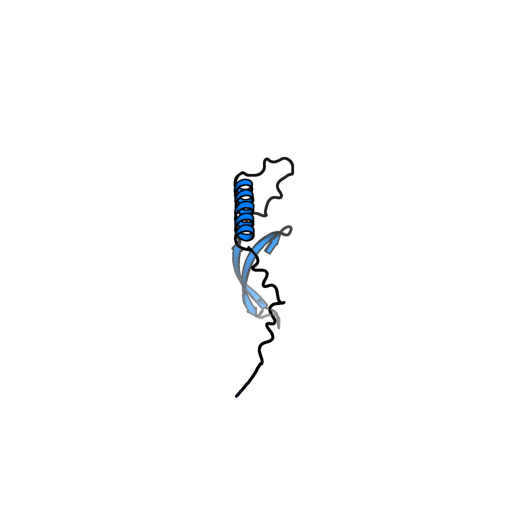2 1.00 63.91 88 ASP A C 1
ATOM 719 O O . ASP A 1 88 ? -66.061 -48.261 23.068 1.00 63.91 88 ASP A O 1
ATOM 723 N N . ASP A 1 89 ? -65.344 -47.849 20.990 1.00 58.00 89 ASP A N 1
ATOM 724 C CA . ASP A 1 89 ? -66.659 -48.010 20.347 1.00 58.00 89 ASP A CA 1
ATOM 725 C C . ASP A 1 89 ? -66.518 -48.706 18.978 1.00 58.00 89 ASP A C 1
ATOM 727 O O . ASP A 1 89 ? -66.529 -48.082 17.917 1.00 58.00 89 ASP A O 1
ATOM 731 N N . ASP A 1 90 ? -66.423 -50.037 19.000 1.00 54.31 90 ASP A N 1
ATOM 732 C CA . ASP A 1 90 ? -66.764 -50.894 17.858 1.00 54.31 90 ASP A CA 1
ATOM 733 C C . ASP A 1 90 ? -67.778 -51.950 18.337 1.00 54.31 90 ASP A C 1
ATOM 735 O O . ASP A 1 90 ? -67.431 -53.105 18.594 1.00 54.31 90 ASP A O 1
ATOM 739 N N . ASP A 1 91 ? -69.047 -51.540 18.461 1.00 59.91 91 ASP A N 1
ATOM 740 C CA . ASP A 1 91 ? -70.189 -52.446 18.625 1.00 59.91 91 ASP A CA 1
ATOM 741 C C . ASP A 1 91 ? -71.173 -52.311 17.442 1.00 59.91 91 ASP A C 1
ATOM 743 O O . ASP A 1 91 ? -71.642 -51.229 17.082 1.00 59.91 91 ASP A O 1
ATOM 747 N N . ASP A 1 92 ? -71.455 -53.469 16.842 1.00 53.72 92 ASP A N 1
ATOM 748 C CA . ASP A 1 92 ? -72.600 -53.840 16.005 1.00 53.72 92 ASP A CA 1
ATOM 749 C C . ASP A 1 92 ? -72.882 -53.137 14.653 1.00 53.72 92 ASP A C 1
ATOM 751 O O . ASP A 1 92 ? -73.733 -52.256 14.498 1.00 53.72 92 ASP A O 1
ATOM 755 N N . ARG A 1 93 ? -72.319 -53.723 13.581 1.00 47.00 93 ARG A N 1
ATOM 756 C CA . ARG A 1 93 ? -72.942 -53.724 12.241 1.00 47.00 93 ARG A CA 1
ATOM 757 C C . ARG A 1 93 ? -74.047 -54.789 12.159 1.00 47.00 93 ARG A C 1
ATOM 759 O O . ARG A 1 93 ? -73.747 -55.981 12.109 1.00 47.00 93 ARG A O 1
ATOM 766 N N . ILE A 1 94 ? -75.298 -54.329 12.067 1.00 50.47 94 ILE A N 1
ATOM 767 C CA . ILE A 1 94 ? -76.467 -55.071 11.545 1.00 50.47 94 ILE A CA 1
ATOM 768 C C . ILE A 1 94 ? -76.359 -55.231 10.023 1.00 50.47 94 ILE A C 1
ATOM 770 O O . ILE A 1 94 ? -75.966 -54.246 9.352 1.00 50.47 94 ILE A O 1
#